Protein AF-A0A974NS19-F1 (afdb_monomer)

Solvent-accessible surface area (backbone atoms only — not comparable to full-atom values): 6541 Å² total; per-residue (Å²): 143,77,68,67,66,61,53,54,53,50,52,54,52,50,54,51,50,54,53,53,50,51,53,43,46,53,52,39,51,59,60,54,63,77,47,57,79,90,55,53,81,73,56,64,83,88,48,56,52,69,53,42,50,53,49,48,53,53,42,51,72,71,40,74,79,48,81,76,89,69,74,68,84,77,74,78,62,73,60,86,89,56,69,91,67,79,59,65,85,80,42,58,74,70,59,40,55,58,60,75,70,73,122

Foldseek 3Di:
DDPVVVVVVVVVVVVVVVVVLVVLVVVLCVVLVPQPPVCSVVQPPPDRSVVSVVVVVVCVVVCVSPDPPDPPPPPPDDDPPDPPDPPLVPDDPVVNVVVVPPD

Secondary structure (DSSP, 8-state):
--SHHHHHHHHHHHHHHHHHHHHHHHHHHHHHHTS-HHHHTTS-TTS-HHHHHHHHHHHHHTTTTSPP-PPPTTSS---TTS-SS--TTSS-HHHHHHHHT--

Sequence (103 aa):
MEPENNAAELEAVKARLATTEATLSETAKVILADVPDHLKGLIPASLAPADQIAWFKTAKATGVFSKPIVPATDAGTKPTITPTTPDASALPTFARMASGYRK

Mean predicted aligned error: 16.54 Å

Organism: NCBI:txid2759526

pLDDT: mean 73.23, std 8.05, range [51.69, 85.75]
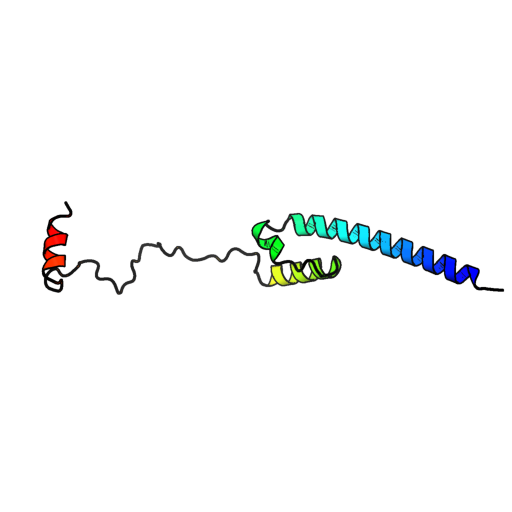
Radius of gyration: 31.57 Å; Cα contacts (8 Å, |Δi|>4): 24; chains: 1; bounding box: 69×23×89 Å

Structure (mmCIF, N/CA/C/O backbone):
data_AF-A0A974NS19-F1
#
_entry.id   AF-A0A974NS19-F1
#
loop_
_atom_site.group_PDB
_atom_site.id
_atom_site.type_symbol
_atom_site.label_atom_id
_atom_site.label_alt_id
_atom_site.label_comp_id
_atom_site.label_asym_id
_atom_site.label_entity_id
_atom_site.label_seq_id
_atom_site.pdbx_PDB_ins_code
_atom_site.Cartn_x
_atom_site.Cartn_y
_atom_site.Cartn_z
_atom_site.occupancy
_atom_site.B_iso_or_equiv
_atom_site.auth_seq_id
_atom_site.auth_comp_id
_atom_site.auth_asym_id
_atom_site.auth_atom_id
_atom_site.pdbx_PDB_model_num
ATOM 1 N N . MET A 1 1 ? 22.854 -0.373 -46.910 1.00 51.69 1 MET A N 1
ATOM 2 C CA . MET A 1 1 ? 23.232 -1.596 -46.179 1.00 51.69 1 MET A CA 1
ATOM 3 C C . MET A 1 1 ? 23.390 -1.195 -44.716 1.00 51.69 1 MET A C 1
ATOM 5 O O . MET A 1 1 ? 24.513 -1.054 -44.283 1.00 51.69 1 MET A O 1
ATOM 9 N N . GLU A 1 2 ? 22.297 -0.892 -43.997 1.00 57.81 2 GLU A N 1
ATOM 10 C CA . GLU A 1 2 ? 22.353 -0.419 -42.589 1.00 57.81 2 GLU A CA 1
ATOM 11 C C . GLU A 1 2 ? 21.120 -0.775 -41.697 1.00 57.81 2 GLU A C 1
ATOM 13 O O . GLU A 1 2 ? 20.716 0.044 -40.876 1.00 57.81 2 GLU A O 1
ATOM 18 N N . PRO A 1 3 ? 20.462 -1.952 -41.789 1.00 58.25 3 PRO A N 1
ATOM 19 C CA . PRO A 1 3 ? 19.447 -2.325 -40.792 1.00 58.25 3 PRO A CA 1
ATOM 20 C C . PRO A 1 3 ? 20.018 -3.031 -39.544 1.00 58.25 3 PRO A C 1
ATOM 22 O O . PRO A 1 3 ? 19.355 -3.049 -38.510 1.00 58.25 3 PRO A O 1
ATOM 25 N N . GLU A 1 4 ? 21.225 -3.609 -39.605 1.00 60.41 4 GLU A N 1
ATOM 26 C CA . GLU A 1 4 ? 21.736 -4.484 -38.531 1.00 60.41 4 GLU A CA 1
ATOM 27 C C . GLU A 1 4 ? 22.126 -3.739 -37.244 1.00 60.41 4 GLU A C 1
ATOM 29 O O . GLU A 1 4 ? 21.935 -4.271 -36.152 1.00 60.41 4 GLU A O 1
ATOM 34 N N . ASN A 1 5 ? 22.588 -2.488 -37.341 1.00 65.75 5 ASN A N 1
ATOM 35 C CA . ASN A 1 5 ? 23.025 -1.727 -36.164 1.00 65.75 5 ASN A CA 1
ATOM 36 C C . ASN A 1 5 ? 21.846 -1.295 -35.270 1.00 65.75 5 ASN A C 1
ATOM 38 O O . ASN A 1 5 ? 21.915 -1.410 -34.050 1.00 65.75 5 ASN A O 1
ATOM 42 N N . ASN A 1 6 ? 20.721 -0.894 -35.872 1.00 72.25 6 ASN A N 1
ATOM 43 C CA . ASN A 1 6 ? 19.519 -0.493 -35.128 1.00 72.25 6 ASN A CA 1
ATOM 44 C C . ASN A 1 6 ? 18.876 -1.662 -34.365 1.00 72.25 6 ASN A C 1
ATOM 46 O O . ASN A 1 6 ? 18.322 -1.469 -33.285 1.00 72.25 6 ASN A O 1
ATOM 50 N N . ALA A 1 7 ? 18.938 -2.880 -34.912 1.00 77.19 7 ALA A N 1
ATOM 51 C CA . ALA A 1 7 ? 18.387 -4.059 -34.249 1.00 77.19 7 ALA A CA 1
ATOM 52 C C . ALA A 1 7 ? 19.203 -4.443 -33.002 1.00 77.19 7 ALA A C 1
ATOM 54 O O . ALA A 1 7 ? 18.626 -4.741 -31.956 1.00 77.19 7 ALA A O 1
ATOM 55 N N . ALA A 1 8 ? 20.534 -4.378 -33.093 1.00 77.75 8 ALA A N 1
ATOM 56 C CA . ALA A 1 8 ? 21.427 -4.666 -31.974 1.00 77.75 8 ALA A CA 1
ATOM 57 C C . ALA A 1 8 ? 21.290 -3.638 -30.835 1.00 77.75 8 ALA A C 1
ATOM 59 O O . ALA A 1 8 ? 21.263 -4.011 -29.661 1.00 77.75 8 ALA A O 1
ATOM 60 N N . GLU A 1 9 ? 21.138 -2.353 -31.165 1.00 79.69 9 GLU A N 1
ATOM 61 C CA . GLU A 1 9 ? 20.892 -1.300 -30.174 1.00 79.69 9 GLU A CA 1
ATOM 62 C C . GLU A 1 9 ? 19.534 -1.461 -29.481 1.00 79.69 9 GLU A C 1
ATOM 64 O O . GLU A 1 9 ? 19.442 -1.317 -28.259 1.00 79.69 9 GLU A O 1
ATOM 69 N N . LEU A 1 10 ? 18.488 -1.834 -30.225 1.00 79.88 10 LEU A N 1
ATOM 70 C CA . LEU A 1 10 ? 17.160 -2.075 -29.662 1.00 79.88 10 LEU A CA 1
ATOM 71 C C . LEU A 1 10 ? 17.168 -3.242 -28.661 1.00 79.88 10 LEU A C 1
ATOM 73 O O . LEU A 1 10 ? 16.573 -3.138 -27.588 1.00 79.88 10 LEU A O 1
ATOM 77 N N . GLU A 1 11 ? 17.862 -4.335 -28.979 1.00 83.06 11 GLU A N 1
ATOM 78 C CA . GLU A 1 11 ? 18.006 -5.479 -28.071 1.00 83.06 11 GLU A CA 1
ATOM 79 C C . GLU A 1 11 ? 18.836 -5.128 -26.828 1.00 83.06 11 GLU A C 1
ATOM 81 O O . GLU A 1 11 ? 18.465 -5.497 -25.712 1.00 83.06 11 GLU A O 1
ATOM 86 N N . ALA A 1 12 ? 19.895 -4.326 -26.973 1.00 82.75 12 ALA A N 1
ATOM 87 C CA . ALA A 1 12 ? 20.669 -3.837 -25.834 1.00 82.75 12 ALA A CA 1
ATOM 88 C C . ALA A 1 12 ? 19.839 -2.930 -24.904 1.00 82.75 12 ALA A C 1
ATOM 90 O O . ALA A 1 12 ? 19.961 -3.013 -23.678 1.00 82.75 12 ALA A O 1
ATOM 91 N N . VAL A 1 13 ? 18.968 -2.083 -25.462 1.00 83.12 13 VAL A N 1
ATOM 92 C CA . VAL A 1 13 ? 18.055 -1.230 -24.686 1.00 83.12 13 VAL A CA 1
ATOM 93 C C . VAL A 1 13 ? 16.996 -2.067 -23.968 1.00 83.12 13 VAL A C 1
ATOM 95 O O . VAL A 1 13 ? 16.774 -1.862 -22.775 1.00 83.12 13 VAL A O 1
ATOM 98 N N . LYS A 1 14 ? 16.394 -3.057 -24.636 1.00 81.94 14 LYS A N 1
ATOM 99 C CA . LYS A 1 14 ? 15.434 -3.981 -24.005 1.00 81.94 14 LYS A CA 1
ATOM 100 C C . LYS A 1 14 ? 16.066 -4.785 -22.873 1.00 81.94 14 LYS A C 1
ATOM 102 O O . LYS A 1 14 ? 15.463 -4.911 -21.811 1.00 81.94 14 LYS A O 1
ATOM 107 N N . ALA A 1 15 ? 17.285 -5.288 -23.068 1.00 79.81 15 ALA A N 1
ATOM 108 C CA . ALA A 1 15 ? 18.001 -6.037 -22.041 1.00 79.81 15 ALA A CA 1
ATOM 109 C C . ALA A 1 15 ? 18.258 -5.182 -20.791 1.00 79.81 15 ALA A C 1
ATOM 111 O O . ALA A 1 15 ? 18.069 -5.659 -19.669 1.00 79.81 15 ALA A O 1
ATOM 112 N N . ARG A 1 16 ? 18.625 -3.904 -20.977 1.00 75.69 16 ARG A N 1
ATOM 113 C CA . ARG A 1 16 ? 18.786 -2.933 -19.882 1.00 75.69 16 ARG A CA 1
ATOM 114 C C . ARG A 1 16 ? 17.464 -2.633 -19.178 1.00 75.69 16 ARG A C 1
ATOM 116 O O . ARG A 1 16 ? 17.433 -2.638 -17.953 1.00 75.69 16 ARG A O 1
ATOM 123 N N . LEU A 1 17 ? 16.378 -2.435 -19.928 1.00 74.81 17 LEU A N 1
ATOM 124 C CA . LEU A 1 17 ? 15.047 -2.222 -19.351 1.00 74.81 17 LEU A CA 1
ATOM 125 C C . LEU A 1 17 ? 14.614 -3.417 -18.495 1.00 74.81 17 LEU A C 1
ATOM 127 O O . LEU A 1 17 ? 14.265 -3.234 -17.330 1.00 74.81 17 LEU A O 1
ATOM 131 N N . ALA A 1 18 ? 14.763 -4.638 -19.008 1.00 74.56 18 ALA A N 1
ATOM 132 C CA . ALA A 1 18 ? 14.427 -5.855 -18.275 1.00 74.56 18 ALA A CA 1
ATOM 133 C C . ALA A 1 18 ? 15.248 -6.015 -16.979 1.00 74.56 18 ALA A C 1
ATOM 135 O O . ALA A 1 18 ? 14.712 -6.416 -15.946 1.00 74.56 18 ALA A O 1
ATOM 136 N N . THR A 1 19 ? 16.539 -5.655 -16.989 1.00 79.38 19 THR A N 1
ATOM 137 C CA . THR A 1 19 ? 17.366 -5.685 -15.766 1.00 79.38 19 THR A CA 1
ATOM 138 C C . THR A 1 19 ? 16.955 -4.608 -14.761 1.00 79.38 19 THR A C 1
ATOM 140 O O . THR A 1 19 ? 16.906 -4.869 -13.556 1.00 79.38 19 THR A O 1
ATOM 143 N N . THR A 1 20 ? 16.608 -3.406 -15.224 1.00 76.94 20 THR A N 1
ATOM 144 C CA . THR A 1 20 ? 16.101 -2.349 -14.336 1.00 76.94 20 THR A CA 1
ATOM 145 C C . THR A 1 20 ? 14.728 -2.683 -13.754 1.00 76.94 20 THR A C 1
ATOM 147 O O . THR A 1 20 ? 14.479 -2.430 -12.580 1.00 76.94 20 THR A O 1
ATOM 150 N N . GLU A 1 21 ? 13.852 -3.333 -14.517 1.00 77.62 21 GLU A N 1
ATOM 151 C CA . GLU A 1 21 ? 12.547 -3.782 -14.027 1.00 77.62 21 GLU A CA 1
ATOM 152 C C . GLU A 1 21 ? 12.680 -4.899 -12.989 1.00 77.62 21 GLU A C 1
ATOM 154 O O . GLU A 1 21 ? 11.976 -4.885 -11.977 1.00 77.62 21 GLU A O 1
ATOM 159 N N . ALA A 1 22 ? 13.619 -5.830 -13.183 1.00 77.25 22 ALA A N 1
ATOM 160 C CA . ALA A 1 22 ? 13.894 -6.887 -12.214 1.00 77.25 22 ALA A CA 1
ATOM 161 C C . ALA A 1 22 ? 14.373 -6.319 -10.867 1.00 77.25 22 ALA A C 1
ATOM 163 O O . ALA A 1 22 ? 13.848 -6.688 -9.815 1.00 77.25 22 ALA A O 1
ATOM 164 N N . THR A 1 23 ? 15.307 -5.363 -10.897 1.00 75.94 23 THR A N 1
ATOM 165 C CA . THR A 1 23 ? 15.815 -4.710 -9.676 1.00 75.94 23 THR A CA 1
ATOM 166 C C . THR A 1 23 ? 14.744 -3.862 -8.981 1.00 75.94 23 THR A C 1
ATOM 168 O O . THR A 1 23 ? 14.664 -3.863 -7.749 1.00 75.94 23 THR A O 1
ATOM 171 N N . LEU A 1 24 ? 13.860 -3.204 -9.742 1.00 75.75 24 LEU A N 1
ATOM 172 C CA . LEU A 1 24 ? 12.693 -2.489 -9.210 1.00 75.75 24 LEU A CA 1
ATOM 173 C C . LEU A 1 24 ? 11.648 -3.429 -8.600 1.00 75.75 24 LEU A C 1
ATOM 175 O O . LEU A 1 24 ? 11.076 -3.119 -7.558 1.00 75.75 24 LEU A O 1
ATOM 179 N N . SER A 1 25 ? 11.408 -4.590 -9.212 1.00 73.88 25 SER A N 1
ATOM 180 C CA . SER A 1 25 ? 10.515 -5.612 -8.657 1.00 73.88 25 SER A CA 1
ATOM 181 C C . SER A 1 25 ? 11.037 -6.135 -7.319 1.00 73.88 25 SER A C 1
ATOM 183 O O . SER A 1 25 ? 10.272 -6.314 -6.372 1.00 73.88 25 SER A O 1
ATOM 185 N N . GLU A 1 26 ? 12.347 -6.345 -7.207 1.00 78.62 26 GLU A N 1
ATOM 186 C CA . GLU A 1 26 ? 12.971 -6.828 -5.979 1.00 78.62 26 GLU A CA 1
ATOM 187 C C . GLU A 1 26 ? 12.941 -5.780 -4.859 1.00 78.62 26 GLU A C 1
ATOM 189 O O . GLU A 1 26 ? 12.543 -6.087 -3.734 1.00 78.62 26 GLU A O 1
ATOM 194 N N . THR A 1 27 ? 13.235 -4.514 -5.168 1.00 72.81 27 THR A N 1
ATOM 195 C CA . THR A 1 27 ? 13.091 -3.419 -4.191 1.00 72.81 27 THR A CA 1
ATOM 196 C C . THR A 1 27 ? 11.638 -3.184 -3.788 1.00 72.81 27 THR A C 1
ATOM 198 O O . THR A 1 27 ? 11.370 -2.956 -2.607 1.00 72.81 27 THR A O 1
ATOM 201 N N . ALA A 1 28 ? 10.688 -3.305 -4.720 1.00 72.62 28 ALA A N 1
ATOM 202 C CA . ALA A 1 28 ? 9.267 -3.268 -4.397 1.00 72.62 28 ALA A CA 1
ATOM 203 C C . ALA A 1 28 ? 8.904 -4.380 -3.405 1.00 72.62 28 ALA A C 1
ATOM 205 O O . ALA A 1 28 ? 8.270 -4.096 -2.398 1.00 72.62 28 ALA A O 1
ATOM 206 N N . LYS A 1 29 ? 9.370 -5.621 -3.601 1.00 75.12 29 LYS A N 1
ATOM 207 C CA . LYS A 1 29 ? 9.115 -6.725 -2.656 1.00 75.12 29 LYS A CA 1
ATOM 208 C C . LYS A 1 29 ? 9.639 -6.436 -1.250 1.00 75.12 29 LYS A C 1
ATOM 210 O O . LYS A 1 29 ? 8.935 -6.728 -0.291 1.00 75.12 29 LYS A O 1
ATOM 215 N N . VAL A 1 30 ? 10.827 -5.844 -1.117 1.00 77.38 30 VAL A N 1
ATOM 216 C CA . VAL A 1 30 ? 11.395 -5.481 0.195 1.00 77.38 30 VAL A CA 1
ATOM 217 C C . VAL A 1 30 ? 10.559 -4.397 0.881 1.00 77.38 30 VAL A C 1
ATOM 219 O O . VAL A 1 30 ? 10.252 -4.514 2.063 1.00 77.38 30 VAL A O 1
ATOM 222 N N . ILE A 1 31 ? 10.135 -3.368 0.142 1.00 71.06 31 ILE A N 1
ATOM 223 C CA . ILE A 1 31 ? 9.304 -2.279 0.684 1.00 71.06 31 ILE A CA 1
ATOM 224 C C . ILE A 1 31 ? 7.901 -2.786 1.041 1.00 71.06 31 ILE A 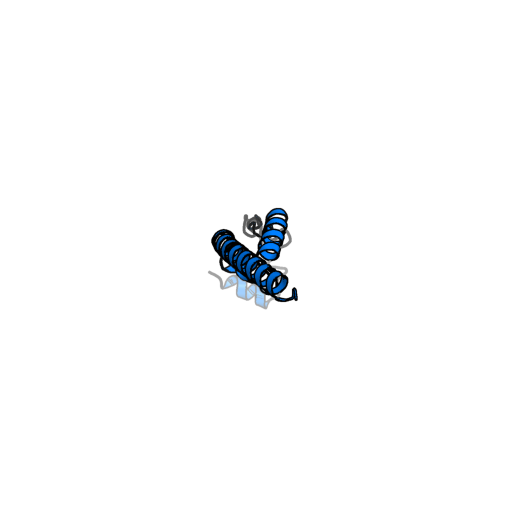C 1
ATOM 226 O O . ILE A 1 31 ? 7.344 -2.412 2.069 1.00 71.06 31 ILE A O 1
ATOM 230 N N . LEU A 1 32 ? 7.336 -3.662 0.211 1.00 69.62 32 LEU A N 1
ATOM 231 C CA . LEU A 1 32 ? 6.022 -4.261 0.425 1.00 69.62 32 LEU A CA 1
ATOM 232 C C . LEU A 1 32 ? 6.025 -5.350 1.510 1.00 69.62 32 LEU A C 1
ATOM 234 O O . LEU A 1 32 ? 4.963 -5.682 2.036 1.00 69.62 32 LEU A O 1
ATOM 238 N N . ALA A 1 33 ? 7.188 -5.897 1.877 1.00 74.38 33 ALA A N 1
ATOM 239 C CA . ALA A 1 33 ? 7.319 -6.836 2.991 1.00 74.38 33 ALA A CA 1
ATOM 240 C C . ALA A 1 33 ? 7.108 -6.164 4.357 1.00 74.38 33 ALA A C 1
ATOM 242 O O . ALA A 1 33 ? 6.610 -6.814 5.271 1.00 74.38 33 ALA A O 1
ATOM 243 N N . ASP A 1 34 ? 7.423 -4.871 4.476 1.00 73.50 34 ASP A N 1
ATOM 244 C CA . ASP A 1 34 ? 7.178 -4.065 5.683 1.00 73.50 34 ASP A CA 1
ATOM 245 C C . ASP A 1 34 ? 5.684 -3.715 5.863 1.00 73.50 34 ASP A C 1
ATOM 247 O O . ASP A 1 34 ? 5.256 -3.220 6.905 1.00 73.50 34 ASP A O 1
ATOM 251 N N . VAL A 1 35 ? 4.856 -3.978 4.845 1.00 72.44 35 VAL A N 1
ATOM 252 C CA . VAL A 1 35 ? 3.413 -3.730 4.894 1.00 72.44 35 VAL A CA 1
ATOM 253 C C . VAL A 1 35 ? 2.717 -4.885 5.617 1.00 72.44 35 VAL A C 1
ATOM 255 O O . VAL A 1 35 ? 2.851 -6.034 5.191 1.00 72.44 35 VAL A O 1
ATOM 258 N N . PRO A 1 36 ? 1.916 -4.614 6.664 1.00 72.81 36 PRO A N 1
ATOM 259 C CA . PRO A 1 36 ? 1.135 -5.645 7.337 1.00 72.81 36 PRO A CA 1
ATOM 260 C C . PRO A 1 36 ? 0.228 -6.420 6.367 1.00 72.81 36 PRO A C 1
ATOM 262 O O . PRO A 1 36 ? -0.423 -5.817 5.514 1.00 72.81 36 PRO A O 1
ATOM 265 N N . ASP A 1 37 ? 0.127 -7.746 6.523 1.00 71.75 37 ASP A N 1
ATOM 266 C CA . ASP A 1 37 ? -0.569 -8.635 5.569 1.00 71.75 37 ASP A CA 1
ATOM 267 C C . ASP A 1 37 ? -2.028 -8.244 5.292 1.00 71.75 37 ASP A C 1
ATOM 269 O O . ASP A 1 37 ? -2.506 -8.361 4.165 1.00 71.75 37 ASP A O 1
ATOM 273 N N . HIS A 1 38 ? -2.720 -7.703 6.295 1.00 70.25 38 HIS A N 1
ATOM 274 C CA . HIS A 1 38 ? -4.102 -7.237 6.173 1.00 70.25 38 HIS A CA 1
ATOM 275 C C . HIS A 1 38 ? -4.261 -5.990 5.282 1.00 70.25 38 HIS A C 1
ATOM 277 O O . HIS A 1 38 ? -5.370 -5.696 4.846 1.00 70.25 38 HIS A O 1
ATOM 283 N N . LEU A 1 39 ? -3.175 -5.265 4.995 1.00 71.25 39 LEU A N 1
ATOM 284 C CA . LEU A 1 39 ? -3.169 -4.043 4.180 1.00 71.25 39 LEU A CA 1
ATOM 285 C C . LEU A 1 39 ? -2.534 -4.258 2.803 1.00 71.25 39 LEU A C 1
ATOM 287 O O . LEU A 1 39 ? -2.642 -3.386 1.943 1.00 71.25 39 LEU A O 1
ATOM 291 N N . LYS A 1 40 ? -1.929 -5.428 2.552 1.00 72.56 40 LYS A N 1
ATOM 292 C CA . LYS A 1 40 ? -1.364 -5.773 1.238 1.00 72.56 40 LYS A CA 1
ATOM 293 C C . LYS A 1 40 ? -2.418 -5.755 0.129 1.00 72.56 40 LYS A C 1
ATOM 295 O O . LYS A 1 40 ? -2.120 -5.344 -0.985 1.00 72.56 40 LYS A O 1
ATOM 300 N N . GLY A 1 41 ? -3.660 -6.118 0.453 1.00 76.00 41 GLY A N 1
ATOM 301 C CA . GLY A 1 41 ? -4.787 -6.081 -0.485 1.00 76.00 41 GLY A CA 1
ATOM 302 C C . GLY A 1 41 ? -5.228 -4.676 -0.917 1.00 76.00 41 GLY A C 1
ATOM 303 O O . GLY A 1 41 ? -6.004 -4.565 -1.860 1.00 76.00 41 GLY A O 1
ATOM 304 N N . LEU A 1 42 ? -4.753 -3.609 -0.261 1.00 75.75 42 LEU A N 1
ATOM 305 C CA . LEU A 1 42 ? -5.052 -2.229 -0.663 1.00 75.75 42 LEU A CA 1
ATOM 306 C C . LEU A 1 42 ? -4.140 -1.731 -1.788 1.00 75.75 42 LEU A C 1
ATOM 308 O O . LEU A 1 42 ? -4.481 -0.752 -2.447 1.00 75.75 42 LEU A O 1
ATOM 312 N N . ILE A 1 43 ? -2.992 -2.380 -2.004 1.00 78.12 43 ILE A N 1
ATOM 313 C CA . ILE A 1 43 ? -2.057 -1.996 -3.059 1.00 78.12 43 ILE A CA 1
ATOM 314 C C . ILE A 1 43 ? -2.599 -2.524 -4.390 1.00 78.12 43 ILE A C 1
ATOM 316 O O . ILE A 1 43 ? -2.777 -3.737 -4.535 1.00 78.12 43 ILE A O 1
ATOM 320 N N . PRO A 1 44 ? -2.845 -1.658 -5.387 1.00 78.19 44 PRO A N 1
ATOM 321 C CA . PRO A 1 44 ? -3.345 -2.114 -6.675 1.00 78.19 44 PRO A CA 1
ATOM 322 C C . PRO A 1 44 ? -2.315 -3.009 -7.380 1.00 78.19 44 PRO A C 1
ATOM 324 O O . PRO A 1 44 ? -1.254 -2.547 -7.798 1.00 78.19 44 PRO A O 1
ATOM 327 N N . ALA A 1 45 ? -2.648 -4.290 -7.559 1.00 74.81 45 ALA A N 1
ATOM 328 C CA . ALA A 1 45 ? -1.777 -5.267 -8.223 1.00 74.81 45 ALA A CA 1
ATOM 329 C C . ALA A 1 45 ? -1.604 -5.012 -9.734 1.00 74.81 45 ALA A C 1
ATOM 331 O O . ALA A 1 45 ? -0.701 -5.563 -10.355 1.00 74.81 45 ALA A O 1
ATOM 332 N N . SER A 1 46 ? -2.465 -4.180 -10.328 1.00 77.06 46 SER A N 1
ATOM 333 C CA . SER A 1 46 ? -2.424 -3.810 -11.747 1.00 77.06 46 SER A CA 1
ATOM 334 C C . SER A 1 46 ? -1.415 -2.705 -12.075 1.00 77.06 46 SER A C 1
ATOM 336 O O . SER A 1 46 ? -1.222 -2.402 -13.248 1.00 77.06 46 SER A O 1
ATOM 338 N N . LEU A 1 47 ? -0.817 -2.060 -11.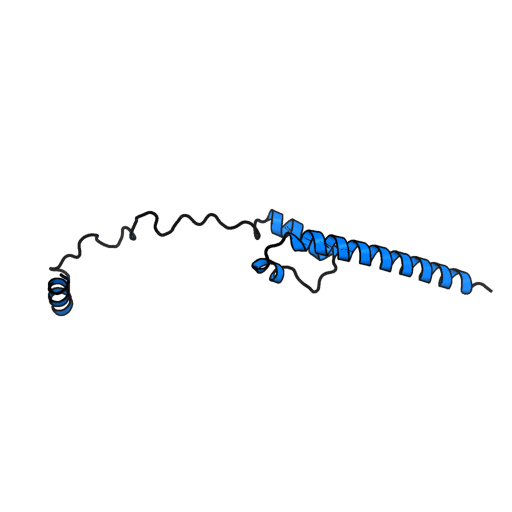067 1.00 76.50 47 LEU A N 1
ATOM 339 C CA . LEU A 1 47 ? 0.147 -0.977 -11.267 1.00 76.50 47 LEU A CA 1
ATOM 340 C C . LEU A 1 47 ? 1.558 -1.514 -11.508 1.00 76.50 47 LEU A C 1
ATOM 342 O O . LEU A 1 47 ? 1.927 -2.564 -10.978 1.00 76.50 47 LEU A O 1
ATOM 346 N N . ALA A 1 48 ? 2.367 -0.759 -12.255 1.00 80.00 48 ALA A N 1
ATOM 347 C CA . ALA A 1 48 ? 3.789 -1.048 -12.383 1.00 80.00 48 ALA A CA 1
ATOM 348 C C . ALA A 1 48 ? 4.477 -0.970 -11.003 1.00 80.00 48 ALA A C 1
ATOM 350 O O . ALA A 1 48 ? 4.044 -0.191 -10.150 1.00 80.00 48 ALA A O 1
ATOM 351 N N . PRO A 1 49 ? 5.569 -1.717 -10.758 1.00 74.62 49 PRO A N 1
ATOM 352 C CA . PRO A 1 49 ? 6.235 -1.738 -9.451 1.00 74.62 49 PRO A CA 1
ATOM 353 C C . PRO A 1 49 ? 6.630 -0.345 -8.930 1.00 74.62 49 PRO A C 1
ATOM 355 O O . PRO A 1 49 ? 6.515 -0.070 -7.738 1.00 74.62 49 PRO A O 1
ATOM 358 N N . ALA A 1 50 ? 7.042 0.562 -9.822 1.00 75.50 50 ALA A N 1
ATOM 359 C CA . ALA A 1 50 ? 7.366 1.945 -9.468 1.00 75.50 50 ALA A CA 1
ATOM 360 C C . ALA A 1 50 ? 6.131 2.731 -8.988 1.00 75.50 50 ALA A C 1
ATOM 362 O O . ALA A 1 50 ? 6.190 3.427 -7.971 1.00 75.50 50 ALA A O 1
ATOM 363 N N . ASP A 1 51 ? 5.001 2.562 -9.673 1.00 79.62 51 ASP A N 1
ATOM 364 C CA . ASP A 1 51 ? 3.735 3.206 -9.326 1.00 79.62 51 ASP A CA 1
ATOM 365 C C . ASP A 1 51 ? 3.145 2.626 -8.037 1.00 79.62 51 ASP A C 1
ATOM 367 O O . ASP A 1 51 ? 2.579 3.365 -7.233 1.00 79.62 51 ASP A O 1
ATOM 371 N N . GLN A 1 52 ? 3.342 1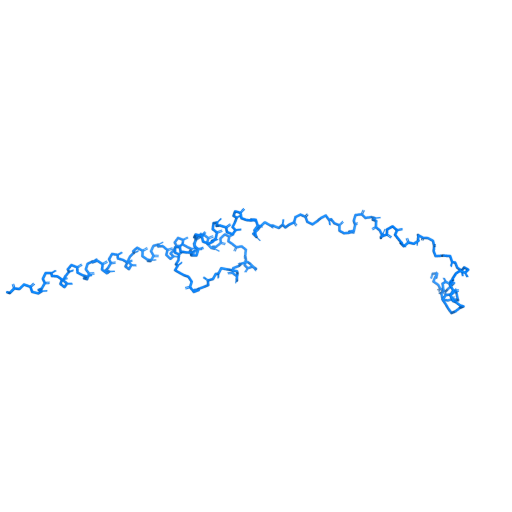.328 -7.779 1.00 78.88 52 GLN A N 1
ATOM 372 C CA . GLN A 1 52 ? 2.981 0.701 -6.504 1.00 78.88 52 GLN A CA 1
ATOM 373 C C . GLN A 1 52 ? 3.750 1.328 -5.334 1.00 78.88 52 GLN A C 1
ATOM 375 O O . GLN A 1 52 ? 3.160 1.613 -4.292 1.00 78.88 52 GLN A O 1
ATOM 380 N N . ILE A 1 53 ? 5.050 1.601 -5.501 1.00 79.25 53 ILE A N 1
ATOM 381 C CA . ILE A 1 53 ? 5.866 2.272 -4.475 1.00 79.25 53 ILE A CA 1
ATOM 382 C C . ILE A 1 53 ? 5.416 3.726 -4.286 1.00 79.25 53 ILE A C 1
ATOM 384 O O . ILE A 1 53 ? 5.325 4.197 -3.149 1.00 79.25 53 ILE A O 1
ATOM 388 N N . ALA A 1 54 ? 5.140 4.450 -5.374 1.00 82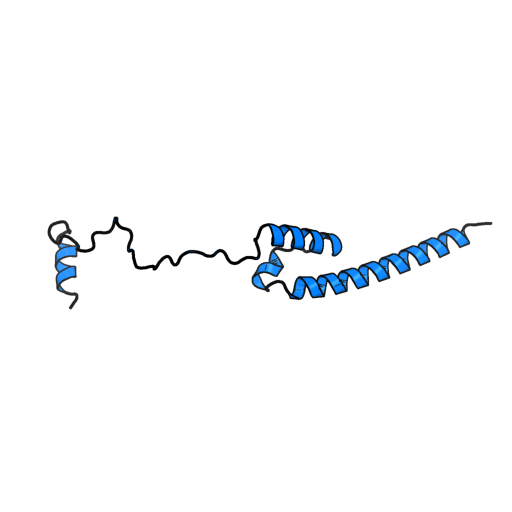.06 54 ALA A N 1
ATOM 389 C CA . ALA A 1 54 ? 4.654 5.827 -5.307 1.00 82.06 54 ALA A CA 1
ATOM 390 C C . ALA A 1 54 ? 3.303 5.905 -4.581 1.00 82.06 54 ALA A C 1
ATOM 392 O O . ALA A 1 54 ? 3.149 6.702 -3.654 1.00 82.06 54 ALA A O 1
ATOM 393 N N . TRP A 1 55 ? 2.372 5.016 -4.932 1.00 83.56 55 TRP A N 1
ATOM 394 C CA . TRP A 1 55 ? 1.089 4.858 -4.253 1.00 83.56 55 TRP A CA 1
ATOM 395 C C . TRP A 1 55 ? 1.269 4.500 -2.775 1.00 83.56 55 TRP A C 1
ATOM 397 O O . TRP A 1 55 ? 0.636 5.091 -1.905 1.00 83.56 55 TRP A O 1
ATOM 407 N N . PHE A 1 56 ? 2.177 3.576 -2.454 1.00 82.69 56 PHE A N 1
ATOM 408 C CA . PHE A 1 56 ? 2.435 3.200 -1.067 1.00 82.69 56 PHE A CA 1
ATOM 409 C C . PHE A 1 56 ? 2.939 4.390 -0.242 1.00 82.69 56 PHE A C 1
ATOM 411 O O . PHE A 1 56 ? 2.479 4.610 0.879 1.00 82.69 56 PHE A O 1
ATOM 418 N N . LYS A 1 57 ? 3.845 5.204 -0.799 1.00 81.56 57 LYS A N 1
ATOM 419 C CA . LYS A 1 57 ? 4.351 6.413 -0.133 1.00 81.56 57 LYS A CA 1
ATOM 420 C C . LYS A 1 57 ? 3.246 7.440 0.117 1.00 81.56 57 LYS A C 1
ATOM 422 O O . LYS A 1 57 ? 3.198 8.000 1.212 1.00 81.56 57 LYS A O 1
ATOM 427 N N . THR A 1 58 ? 2.355 7.673 -0.847 1.00 81.56 58 THR A N 1
ATOM 428 C CA . THR A 1 58 ? 1.230 8.605 -0.666 1.00 81.56 58 THR A CA 1
ATOM 429 C C . THR A 1 58 ? 0.222 8.070 0.351 1.00 81.56 58 THR A C 1
ATOM 431 O O . THR A 1 58 ? -0.170 8.802 1.256 1.00 81.56 58 THR A O 1
ATOM 434 N N . ALA A 1 59 ? -0.112 6.780 0.295 1.00 78.50 59 ALA A N 1
ATOM 435 C CA . ALA A 1 59 ? -1.022 6.133 1.239 1.00 78.50 59 ALA A CA 1
ATOM 436 C C . ALA A 1 59 ? -0.457 6.074 2.678 1.00 78.50 59 ALA A C 1
ATOM 438 O O . ALA A 1 59 ? -1.190 6.241 3.662 1.00 78.50 59 ALA A O 1
ATOM 439 N N . LYS A 1 60 ? 0.865 5.909 2.826 1.00 80.50 60 LYS A N 1
ATOM 440 C CA . LYS A 1 60 ? 1.564 6.037 4.114 1.00 80.50 60 LYS A CA 1
ATOM 441 C C . LYS A 1 60 ? 1.501 7.464 4.647 1.00 80.50 60 LYS A C 1
ATOM 443 O O . LYS A 1 60 ? 1.224 7.642 5.829 1.00 80.50 60 LYS A O 1
ATOM 448 N N . ALA A 1 61 ? 1.683 8.468 3.789 1.00 79.81 61 ALA A N 1
ATOM 449 C CA . ALA A 1 61 ? 1.570 9.873 4.179 1.00 79.81 61 ALA A CA 1
ATOM 450 C C . ALA A 1 61 ? 0.149 10.250 4.633 1.00 79.81 61 ALA A C 1
ATOM 452 O O . ALA A 1 61 ? -0.004 11.039 5.560 1.00 79.81 61 ALA A O 1
ATOM 453 N N . THR A 1 62 ? -0.891 9.648 4.048 1.00 76.94 62 THR A N 1
ATOM 454 C CA . THR A 1 62 ? -2.283 9.855 4.484 1.00 76.94 62 THR A CA 1
ATOM 455 C C . THR A 1 62 ? -2.637 9.132 5.788 1.00 76.94 62 THR A C 1
ATOM 457 O O . THR A 1 62 ? -3.740 9.302 6.296 1.00 76.94 62 THR A O 1
ATOM 460 N N . GLY A 1 63 ? -1.734 8.313 6.338 1.00 70.56 63 GLY A N 1
ATOM 461 C CA . GLY A 1 63 ? -1.974 7.577 7.579 1.00 70.56 63 GLY A CA 1
ATOM 462 C C . GLY A 1 63 ? -2.926 6.388 7.432 1.00 70.56 63 GLY A C 1
ATOM 463 O O . GLY A 1 63 ? -3.413 5.888 8.438 1.00 70.56 63 GLY A O 1
ATOM 464 N N . VAL A 1 64 ? -3.165 5.892 6.210 1.00 73.06 64 VAL A N 1
ATOM 465 C CA . VAL A 1 64 ? -4.033 4.717 5.958 1.00 73.06 64 VAL A CA 1
ATOM 466 C C . VAL A 1 64 ? -3.468 3.457 6.619 1.00 73.06 64 VAL A C 1
ATOM 468 O O . VAL A 1 64 ? -4.216 2.593 7.065 1.00 73.06 64 VAL A O 1
ATOM 471 N N . PHE A 1 65 ? -2.140 3.378 6.735 1.00 72.56 65 PHE A N 1
ATOM 472 C CA . PHE A 1 65 ? -1.446 2.300 7.444 1.00 72.56 65 PHE A CA 1
ATOM 473 C C . PHE A 1 65 ? -1.259 2.575 8.945 1.00 72.56 65 PHE A C 1
ATOM 475 O O . PHE A 1 65 ? -0.756 1.717 9.668 1.00 72.56 65 PHE A O 1
ATOM 482 N N . SER A 1 66 ? -1.648 3.754 9.432 1.00 73.88 66 SER A N 1
ATOM 483 C CA . SER A 1 66 ? -1.593 4.076 10.855 1.00 73.88 66 SER A CA 1
ATOM 484 C C . SER A 1 66 ? -2.863 3.567 11.520 1.00 73.88 66 SER A C 1
ATOM 486 O O . SER A 1 66 ? -3.967 3.963 11.153 1.00 73.88 66 SER A O 1
ATOM 488 N N . LYS A 1 67 ? -2.722 2.697 12.525 1.00 67.50 67 LYS A N 1
ATOM 489 C CA . LYS A 1 67 ? -3.863 2.261 13.335 1.00 67.50 67 LYS A CA 1
ATOM 490 C C . LYS A 1 67 ? -4.503 3.503 13.972 1.00 67.50 67 LYS A C 1
ATOM 492 O O . LYS A 1 67 ? -3.816 4.178 14.744 1.00 67.50 67 LYS A O 1
ATOM 497 N N . PRO A 1 68 ? -5.777 3.828 13.679 1.00 69.12 68 PRO A N 1
ATOM 498 C CA . PRO A 1 68 ? -6.428 4.949 14.330 1.00 69.12 68 PRO A CA 1
ATOM 499 C C . PRO A 1 68 ? -6.448 4.686 15.835 1.00 69.12 68 PRO A C 1
ATOM 501 O O . PRO A 1 68 ? -6.811 3.594 16.286 1.00 69.12 68 PRO A O 1
ATOM 504 N N . ILE A 1 69 ? -6.032 5.683 16.614 1.00 70.00 69 ILE A N 1
ATOM 505 C CA . ILE A 1 69 ? -6.173 5.662 18.068 1.00 70.00 69 ILE A CA 1
ATOM 506 C C . ILE A 1 69 ? -7.657 5.892 18.340 1.00 70.00 69 ILE A C 1
ATOM 508 O O . ILE A 1 69 ? -8.114 7.020 18.498 1.00 70.00 69 ILE A O 1
ATOM 512 N N . VAL A 1 70 ? -8.430 4.809 18.300 1.00 69.88 70 VAL A N 1
ATOM 513 C CA . VAL A 1 70 ? -9.825 4.834 18.719 1.00 69.88 70 VAL A CA 1
ATOM 514 C C . VAL A 1 70 ? -9.805 4.892 20.245 1.00 69.88 70 VAL A C 1
ATOM 516 O O . VAL A 1 70 ? -9.275 3.964 20.866 1.00 69.88 70 VAL A O 1
ATOM 519 N N . PRO A 1 71 ? -10.318 5.966 20.871 1.00 72.00 71 PRO A N 1
ATOM 520 C CA . PRO A 1 71 ? -10.469 5.984 22.316 1.00 72.00 71 PRO A CA 1
ATOM 521 C C . PRO A 1 71 ? -11.335 4.791 22.719 1.00 72.00 71 PRO A C 1
ATOM 523 O O . PRO A 1 71 ? -12.333 4.494 22.058 1.00 72.00 71 PRO A O 1
ATOM 526 N N . ALA A 1 72 ? -10.924 4.073 23.765 1.00 67.38 72 ALA A N 1
ATOM 527 C CA . ALA A 1 72 ? -11.650 2.903 24.235 1.00 67.38 72 ALA A CA 1
ATOM 528 C C . ALA A 1 72 ? -13.120 3.279 24.466 1.00 67.38 72 ALA A C 1
ATOM 530 O O . ALA A 1 72 ? -13.427 4.136 25.293 1.00 67.38 72 ALA A O 1
ATOM 531 N N . THR A 1 73 ? -14.030 2.634 23.733 1.00 60.03 73 THR A N 1
ATOM 532 C CA . THR A 1 73 ? -15.481 2.825 23.894 1.00 60.03 73 THR A CA 1
ATOM 533 C C . THR A 1 73 ? -15.942 2.441 25.304 1.00 60.03 73 THR A C 1
ATOM 535 O O . THR A 1 73 ? -16.985 2.892 25.759 1.00 60.03 73 THR A O 1
ATOM 538 N N . ASP A 1 74 ? -15.125 1.659 26.011 1.00 53.16 74 ASP A N 1
ATOM 539 C CA . ASP A 1 74 ? -15.363 1.153 27.360 1.00 53.16 74 ASP A CA 1
ATOM 540 C C . ASP A 1 74 ? -14.560 1.910 28.437 1.00 53.16 74 ASP A C 1
ATOM 542 O O . ASP A 1 74 ? -14.240 1.376 29.496 1.00 53.16 74 ASP A O 1
ATOM 546 N N . ALA A 1 75 ? -14.214 3.180 28.191 1.00 52.41 75 ALA A N 1
ATOM 547 C CA . ALA A 1 75 ? -13.657 4.077 29.209 1.00 52.41 75 ALA A CA 1
ATOM 548 C C . ALA A 1 75 ? -14.719 4.515 30.251 1.00 52.41 75 ALA A C 1
ATOM 550 O O . ALA A 1 75 ? -14.812 5.684 30.618 1.00 52.41 75 ALA A O 1
ATOM 551 N N . GLY A 1 76 ? -15.536 3.571 30.729 1.00 54.41 76 GLY A N 1
ATOM 552 C CA . GLY A 1 76 ? -16.343 3.703 31.943 1.00 54.41 76 GLY A CA 1
ATOM 553 C C . GLY A 1 76 ? -17.647 4.495 31.841 1.00 54.41 76 GLY A C 1
ATOM 554 O O . GLY A 1 76 ? -18.360 4.585 32.839 1.00 54.41 76 GLY A O 1
ATOM 555 N N . THR A 1 77 ? -18.020 5.041 30.685 1.00 56.03 77 THR A N 1
ATOM 556 C CA . THR A 1 77 ? -19.283 5.775 30.540 1.00 56.03 77 THR A CA 1
ATOM 557 C C . THR A 1 77 ? -20.231 5.042 29.607 1.00 56.03 77 THR A C 1
ATOM 559 O O . THR A 1 77 ? -20.327 5.296 28.408 1.00 56.03 77 THR A O 1
ATOM 562 N N . LYS A 1 78 ? -21.024 4.154 30.218 1.00 60.59 78 LYS A N 1
ATOM 563 C CA . LYS A 1 78 ? -22.386 3.859 29.756 1.00 60.59 78 LYS A CA 1
ATOM 564 C C . LYS A 1 78 ? -22.990 5.174 29.224 1.00 60.59 78 LYS A C 1
ATOM 566 O O . LYS A 1 78 ? -22.855 6.181 29.925 1.00 60.59 78 LYS A O 1
ATOM 571 N N . PRO A 1 79 ? -23.594 5.209 28.022 1.00 62.22 79 PRO A N 1
ATOM 572 C CA . PRO A 1 79 ? -24.081 6.455 27.442 1.00 62.22 79 PRO A CA 1
ATOM 573 C C . PRO A 1 79 ? -24.898 7.216 28.492 1.00 62.22 79 PRO A C 1
ATOM 575 O O . PRO A 1 79 ? -25.816 6.621 29.055 1.00 62.22 79 PRO A O 1
ATOM 578 N N . THR A 1 80 ? -24.569 8.486 28.770 1.00 56.44 80 THR A N 1
ATOM 579 C CA . THR A 1 80 ? -25.179 9.327 29.834 1.00 56.44 80 THR A CA 1
ATOM 580 C C . THR A 1 80 ? -26.711 9.307 29.822 1.00 56.44 80 THR A C 1
ATOM 582 O O . THR A 1 80 ? -27.360 9.520 30.840 1.00 56.44 80 THR A O 1
ATOM 585 N N . ILE A 1 81 ? -27.294 9.008 28.662 1.00 59.66 81 ILE A N 1
ATOM 586 C CA . ILE A 1 81 ? -28.730 8.840 28.433 1.00 59.66 81 ILE A CA 1
ATOM 587 C C . ILE A 1 81 ? -29.342 7.577 29.056 1.00 59.66 81 ILE A C 1
ATOM 589 O O . ILE A 1 81 ? -30.561 7.456 29.065 1.00 59.66 81 ILE A O 1
ATOM 593 N N . THR A 1 82 ? -28.544 6.624 29.544 1.00 61.28 82 THR A N 1
ATOM 594 C CA . THR A 1 82 ? -29.054 5.420 30.209 1.00 61.28 82 THR A CA 1
ATOM 595 C C . THR A 1 82 ? -29.064 5.666 31.714 1.00 61.28 82 THR A C 1
ATOM 597 O O . THR A 1 82 ? -27.985 5.699 32.310 1.00 61.28 82 THR A O 1
ATOM 600 N N . PRO A 1 83 ? -30.237 5.795 32.359 1.00 63.91 83 PRO A N 1
ATOM 601 C CA . PRO A 1 83 ? -30.310 5.937 33.806 1.00 63.91 83 PRO A CA 1
ATOM 602 C C . PRO A 1 83 ? -29.564 4.788 34.492 1.00 63.91 83 PRO A C 1
ATOM 604 O O . PRO A 1 83 ? -29.760 3.611 34.171 1.00 63.91 83 PRO A O 1
ATOM 607 N N . THR A 1 84 ? -28.678 5.127 35.429 1.00 64.38 84 THR A N 1
ATOM 608 C CA . THR A 1 84 ? -27.907 4.146 36.210 1.00 64.38 84 THR A CA 1
ATOM 609 C C . THR A 1 84 ? -28.821 3.296 37.092 1.00 64.38 84 THR A C 1
ATOM 611 O O . THR A 1 84 ? -28.547 2.116 37.301 1.00 64.38 84 THR A O 1
ATOM 614 N N . THR A 1 85 ? -29.945 3.867 37.526 1.00 68.88 85 THR A N 1
ATOM 615 C CA . THR A 1 85 ? -30.968 3.199 38.328 1.00 68.88 85 THR A CA 1
ATOM 616 C C . THR A 1 85 ? -32.234 3.058 37.484 1.00 68.88 85 THR A C 1
ATOM 618 O O . THR A 1 85 ? -32.850 4.072 37.152 1.00 68.88 85 THR A O 1
ATOM 621 N N . PRO A 1 86 ? -32.634 1.836 37.096 1.00 68.31 86 PRO A N 1
ATOM 622 C CA . PRO A 1 86 ? -33.934 1.616 36.480 1.00 68.31 86 PRO A CA 1
ATOM 623 C C . PRO A 1 86 ? -35.022 2.010 37.483 1.00 68.31 86 PRO A C 1
ATOM 625 O O . PRO A 1 86 ? -35.104 1.425 38.563 1.00 68.31 86 PRO A O 1
ATOM 628 N N . ASP A 1 87 ? -35.846 3.001 37.149 1.00 75.75 87 ASP A N 1
ATOM 629 C CA . ASP A 1 87 ? -37.030 3.312 37.945 1.00 75.75 87 ASP A CA 1
ATOM 630 C C . ASP A 1 87 ? -38.035 2.164 37.796 1.00 75.75 87 ASP A C 1
ATOM 632 O O . ASP A 1 87 ? -38.694 2.009 36.766 1.00 75.75 87 ASP A O 1
ATOM 636 N N . ALA A 1 88 ? -38.140 1.335 38.834 1.00 71.88 88 ALA A N 1
ATOM 637 C CA . ALA A 1 88 ? -39.046 0.195 38.852 1.00 71.88 88 ALA A CA 1
ATOM 638 C C . ALA A 1 88 ? -40.523 0.607 38.735 1.00 71.88 88 ALA A C 1
ATOM 640 O O . ALA A 1 88 ? -41.350 -0.230 38.376 1.00 71.88 88 ALA A O 1
ATOM 641 N N . SER A 1 89 ? -40.873 1.867 39.015 1.00 75.44 89 SER A N 1
ATOM 642 C CA . SER A 1 89 ? -42.236 2.376 38.849 1.00 75.44 89 SER A CA 1
ATOM 643 C C . SER A 1 89 ? -42.575 2.708 37.390 1.00 75.44 89 SER A C 1
ATOM 645 O O . SER A 1 89 ? -43.731 2.575 36.994 1.00 75.44 89 SER A O 1
ATOM 647 N N . ALA A 1 90 ? -41.565 3.024 36.574 1.00 77.94 90 ALA A N 1
ATOM 648 C CA . ALA A 1 90 ? -41.697 3.297 35.144 1.00 77.94 90 ALA A CA 1
ATOM 649 C C . ALA A 1 90 ? -41.665 2.025 34.270 1.00 77.94 90 ALA A C 1
ATOM 651 O O . ALA A 1 90 ? -41.884 2.089 33.059 1.00 77.94 90 ALA A O 1
ATOM 652 N N . LEU A 1 91 ? -41.383 0.858 34.861 1.00 79.00 91 LEU A N 1
ATOM 653 C CA . LEU A 1 91 ? -41.313 -0.411 34.139 1.00 79.00 91 LEU A CA 1
ATOM 654 C C . LEU A 1 91 ? -42.703 -1.057 33.965 1.00 79.00 91 LEU A C 1
ATOM 656 O O . LEU A 1 91 ? -43.491 -1.099 34.915 1.00 79.00 91 LEU A O 1
ATOM 660 N N . PRO A 1 92 ? -42.987 -1.672 32.800 1.00 85.75 92 PRO A N 1
ATOM 661 C CA . PRO A 1 92 ? -44.151 -2.537 32.623 1.00 85.75 92 PRO A C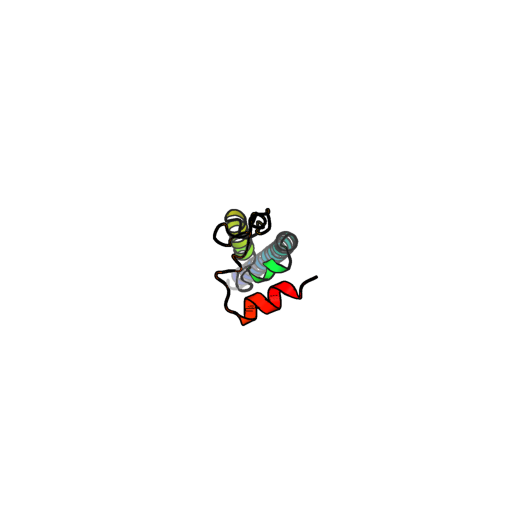A 1
ATOM 662 C C . PRO A 1 92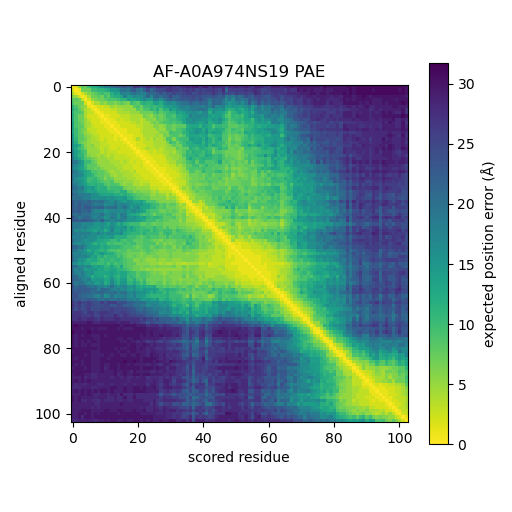 ? -44.191 -3.672 33.660 1.00 85.75 92 PRO A C 1
ATOM 664 O O . PRO A 1 92 ? -43.149 -4.188 34.070 1.00 85.75 92 PRO A O 1
ATOM 667 N N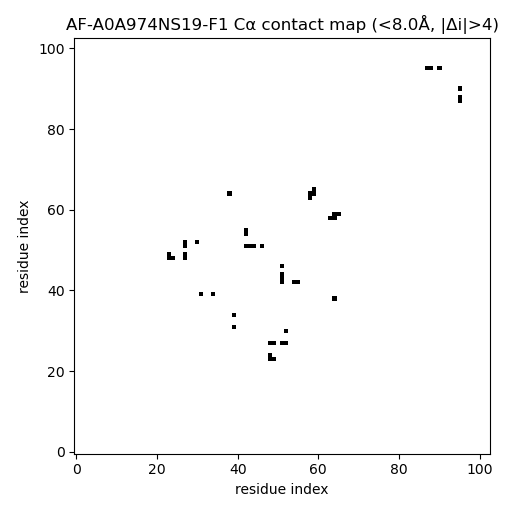 . THR A 1 93 ? -45.389 -4.122 34.046 1.00 82.88 93 THR A N 1
ATOM 668 C CA . THR A 1 93 ? -45.610 -5.121 35.115 1.00 82.88 93 THR A CA 1
ATOM 669 C C . THR A 1 93 ? -44.760 -6.388 34.962 1.00 82.88 93 THR A C 1
ATOM 671 O O . THR A 1 93 ? -44.214 -6.889 35.945 1.00 82.88 93 THR A O 1
ATOM 674 N N . PHE A 1 94 ? -44.582 -6.883 33.733 1.00 83.06 94 PHE A N 1
ATOM 675 C CA . PHE A 1 94 ? -43.759 -8.068 33.467 1.00 83.06 94 PHE A CA 1
ATOM 676 C C . PHE A 1 94 ? -42.260 -7.811 33.719 1.00 83.06 94 PHE A C 1
ATOM 678 O O . PHE A 1 94 ? -41.570 -8.656 34.288 1.00 83.06 94 PHE A O 1
ATOM 685 N N . ALA A 1 95 ? -41.759 -6.627 33.353 1.00 80.75 95 ALA A N 1
ATOM 686 C CA . ALA A 1 95 ? -40.365 -6.239 33.550 1.00 80.75 95 ALA A CA 1
ATOM 687 C C . ALA A 1 95 ? -40.056 -5.992 35.037 1.00 80.75 95 ALA A C 1
ATOM 689 O O . ALA A 1 95 ? -38.976 -6.347 35.512 1.00 80.75 95 ALA A O 1
ATOM 690 N N . ARG A 1 96 ? -41.033 -5.471 35.795 1.00 81.44 96 ARG A N 1
ATOM 691 C CA . ARG A 1 96 ? -40.951 -5.334 37.259 1.00 81.44 96 ARG A CA 1
ATOM 692 C C . ARG A 1 96 ? -40.774 -6.682 37.945 1.00 81.44 96 ARG A C 1
ATOM 694 O O . ARG A 1 96 ? -39.850 -6.837 38.738 1.00 81.44 96 ARG A O 1
ATOM 701 N N . MET A 1 97 ? -41.618 -7.656 37.605 1.00 82.50 97 MET A N 1
ATOM 702 C CA . MET A 1 97 ? -41.531 -9.016 38.142 1.00 82.50 97 MET A CA 1
ATOM 703 C C . MET A 1 97 ? -40.157 -9.629 37.852 1.00 82.50 97 MET A C 1
ATOM 705 O O . MET A 1 97 ? -39.475 -10.050 38.779 1.00 82.50 97 MET A O 1
ATOM 709 N N . ALA A 1 98 ? -39.700 -9.586 36.595 1.00 81.75 98 ALA A N 1
ATOM 710 C CA . ALA A 1 98 ? -38.412 -10.150 36.183 1.00 81.75 98 ALA A CA 1
ATOM 711 C C . ALA A 1 98 ? -37.202 -9.549 36.925 1.00 81.75 98 ALA A C 1
ATOM 713 O O . ALA A 1 98 ? -36.223 -10.253 37.173 1.00 81.75 98 ALA A O 1
ATOM 714 N N . SER A 1 99 ? -37.264 -8.268 37.305 1.00 77.69 99 SER A N 1
ATOM 715 C CA . SER A 1 99 ? -36.180 -7.606 38.039 1.00 77.69 99 SER A CA 1
ATOM 716 C C . SER A 1 99 ? -35.972 -8.166 39.455 1.00 77.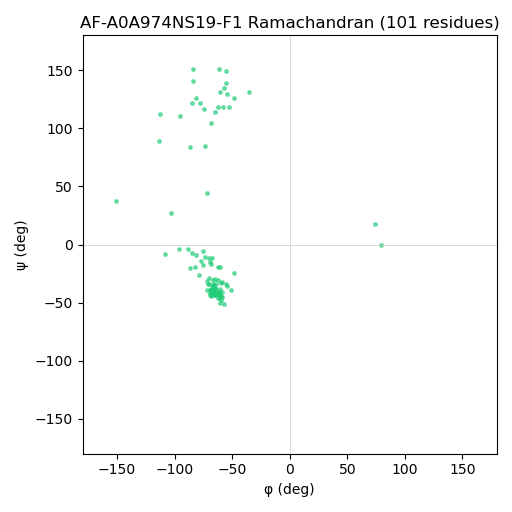69 99 SER A C 1
ATOM 718 O O . SER A 1 99 ? -34.838 -8.217 39.921 1.00 77.69 99 SER A O 1
ATOM 720 N N . GLY A 1 100 ? -37.034 -8.660 40.104 1.00 77.56 100 GLY A N 1
ATOM 721 C CA . GLY A 1 100 ? -36.982 -9.233 41.455 1.00 77.56 100 GLY A CA 1
ATOM 722 C C . GLY A 1 100 ? -36.410 -10.654 41.536 1.00 77.56 100 GLY A C 1
ATOM 723 O O . GLY A 1 100 ? -36.069 -11.103 42.627 1.00 77.56 100 GLY A O 1
ATOM 724 N N . TYR A 1 101 ? -36.281 -11.357 40.404 1.00 78.19 101 TYR A N 1
ATOM 725 C CA . TYR A 1 101 ? -35.764 -12.735 40.347 1.00 78.19 101 TYR A CA 1
ATOM 726 C C . TYR A 1 101 ? -34.269 -12.823 40.013 1.00 78.19 101 TYR A C 1
ATOM 728 O O . TYR A 1 101 ? -33.708 -13.916 40.000 1.00 78.19 101 TYR A O 1
ATOM 736 N N . ARG A 1 102 ? -33.608 -11.693 39.736 1.00 68.56 102 ARG A N 1
ATOM 737 C CA . ARG A 1 102 ? -32.155 -11.628 39.533 1.00 68.56 102 ARG A CA 1
ATOM 738 C C . ARG A 1 102 ? -31.473 -11.446 40.889 1.00 68.56 102 ARG A C 1
ATOM 740 O O . ARG A 1 102 ? -31.198 -10.319 41.290 1.00 68.56 102 ARG A O 1
ATOM 747 N N . LYS A 1 103 ? -31.253 -12.549 41.601 1.00 54.59 103 LYS A N 1
ATOM 748 C CA . LYS A 1 103 ? -30.393 -12.608 42.786 1.00 54.59 103 LYS A CA 1
ATOM 749 C C . LYS A 1 103 ? -29.225 -13.541 42.515 1.00 54.59 103 LYS A C 1
ATOM 751 O O . LYS A 1 103 ? -29.471 -14.574 41.855 1.00 54.59 103 LYS A O 1
#